Protein AF-A0A7W0Y5W3-F1 (afdb_monomer_lite)

Structure (mmCIF, N/CA/C/O backbone):
data_AF-A0A7W0Y5W3-F1
#
_entry.id   AF-A0A7W0Y5W3-F1
#
loop_
_atom_site.group_PDB
_atom_site.id
_atom_site.type_symbol
_atom_site.label_atom_id
_atom_site.label_alt_id
_atom_site.label_comp_id
_atom_site.label_asym_id
_atom_site.label_entity_id
_atom_site.label_seq_id
_atom_site.pdbx_PDB_ins_code
_atom_site.Cartn_x
_atom_site.Cartn_y
_atom_site.Cartn_z
_atom_site.occupancy
_atom_site.B_iso_or_equiv
_atom_site.auth_seq_id
_atom_site.auth_comp_id
_atom_site.auth_asym_id
_atom_site.auth_atom_id
_atom_site.pdbx_PDB_model_num
ATOM 1 N N . MET A 1 1 ? 8.713 2.329 4.024 1.00 77.81 1 MET A N 1
ATOM 2 C CA . MET A 1 1 ? 7.418 2.022 4.672 1.00 77.81 1 MET A CA 1
ATOM 3 C C . MET A 1 1 ? 6.862 3.329 5.188 1.00 77.81 1 MET A C 1
ATOM 5 O O . MET A 1 1 ? 7.632 4.090 5.761 1.00 77.81 1 MET A O 1
ATOM 9 N N . PHE A 1 2 ? 5.582 3.593 4.948 1.00 88.69 2 PHE A N 1
ATOM 10 C CA . PHE A 1 2 ? 4.946 4.871 5.263 1.00 88.69 2 PHE A CA 1
ATOM 11 C C . PHE A 1 2 ? 3.740 4.613 6.172 1.00 88.69 2 PHE A C 1
ATOM 13 O O . PHE A 1 2 ? 2.812 3.925 5.733 1.00 88.69 2 PHE A O 1
ATOM 20 N N . PRO A 1 3 ? 3.762 5.077 7.434 1.00 90.31 3 PRO A N 1
ATOM 21 C CA . PRO A 1 3 ? 2.625 4.931 8.327 1.00 90.31 3 PRO A CA 1
ATOM 22 C C . PRO A 1 3 ? 1.532 5.941 7.974 1.00 90.31 3 PRO A C 1
ATOM 24 O O . PRO A 1 3 ? 1.813 7.110 7.714 1.00 90.31 3 PRO A O 1
ATOM 27 N N . VAL A 1 4 ? 0.281 5.487 7.996 1.00 89.50 4 VAL A N 1
ATOM 28 C CA . VAL A 1 4 ? -0.910 6.320 7.811 1.00 89.50 4 VAL A CA 1
ATOM 29 C C . VAL A 1 4 ? -1.880 6.013 8.945 1.00 89.50 4 VAL A C 1
ATOM 31 O O . VAL A 1 4 ? -2.260 4.862 9.148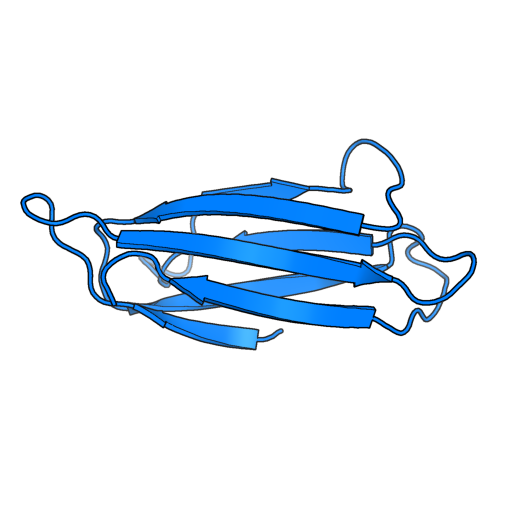 1.00 89.50 4 VAL A O 1
ATOM 34 N N . TRP A 1 5 ? -2.277 7.033 9.701 1.00 89.44 5 TRP A N 1
ATOM 35 C CA . TRP A 1 5 ? -3.255 6.883 10.777 1.00 89.44 5 TRP A CA 1
ATOM 36 C C . TRP A 1 5 ? -4.653 7.179 10.255 1.00 89.44 5 TRP A C 1
ATOM 38 O O . TRP A 1 5 ? -4.926 8.291 9.812 1.00 89.44 5 TRP A O 1
ATOM 48 N N . LEU A 1 6 ? -5.525 6.174 10.315 1.00 86.56 6 LEU A N 1
ATOM 49 C CA . LEU A 1 6 ? -6.915 6.263 9.878 1.00 86.56 6 LEU A CA 1
ATOM 50 C C . LEU A 1 6 ? -7.834 5.758 10.986 1.00 86.56 6 LEU A C 1
ATOM 52 O O . LEU A 1 6 ? -7.461 4.875 11.759 1.00 86.56 6 LEU A O 1
ATOM 56 N N . ALA A 1 7 ? -9.041 6.310 11.045 1.00 85.50 7 ALA A N 1
ATOM 57 C CA . ALA A 1 7 ? -10.073 5.907 11.990 1.00 85.50 7 ALA A CA 1
ATOM 58 C C . ALA A 1 7 ? -11.431 5.858 11.283 1.00 85.50 7 ALA A C 1
ATOM 60 O O . ALA A 1 7 ? -12.158 6.847 11.248 1.00 85.50 7 ALA A O 1
ATOM 61 N N . GLY A 1 8 ? -11.739 4.709 10.679 1.00 83.88 8 GLY A N 1
ATOM 62 C CA . GLY A 1 8 ? -13.073 4.418 10.159 1.00 83.88 8 GLY A CA 1
ATOM 63 C C . GLY A 1 8 ? -14.000 3.864 11.240 1.00 83.88 8 GLY A C 1
ATOM 64 O O . GLY A 1 8 ? -13.589 3.610 12.372 1.00 83.88 8 GLY A O 1
ATOM 65 N N . THR A 1 9 ? -15.267 3.677 10.876 1.00 85.88 9 THR A N 1
ATOM 66 C CA . THR A 1 9 ? -16.229 2.876 11.648 1.00 85.88 9 THR A CA 1
ATOM 67 C C . THR A 1 9 ? -17.118 2.096 10.685 1.00 85.88 9 THR A C 1
ATOM 69 O O . THR A 1 9 ? -17.217 2.465 9.517 1.00 85.88 9 THR A O 1
ATOM 72 N N . ASP A 1 10 ? -17.832 1.073 11.155 1.00 87.06 10 ASP A N 1
ATOM 73 C CA . ASP A 1 10 ? -18.790 0.340 10.309 1.00 87.06 10 ASP A CA 1
ATOM 74 C C . ASP A 1 10 ? -19.914 1.237 9.756 1.00 87.06 10 ASP A C 1
ATOM 76 O O . ASP A 1 10 ? -20.450 0.974 8.680 1.00 87.06 10 ASP A O 1
ATOM 80 N N . ALA A 1 11 ? -20.252 2.324 10.460 1.00 87.69 11 ALA A N 1
ATOM 81 C CA . ALA A 1 11 ? -21.228 3.312 10.000 1.00 87.69 11 ALA A CA 1
ATOM 82 C C . ALA A 1 11 ? -20.639 4.312 8.986 1.00 87.69 11 ALA A C 1
ATOM 84 O O . ALA A 1 11 ? -21.376 4.886 8.184 1.00 87.69 11 ALA A O 1
ATOM 85 N N . THR A 1 12 ? -19.323 4.529 9.024 1.00 86.69 12 THR A N 1
ATOM 86 C CA . THR A 1 12 ? -18.586 5.486 8.186 1.00 86.69 12 THR A CA 1
ATOM 87 C C . THR A 1 12 ? -17.232 4.891 7.767 1.00 86.69 12 THR A C 1
ATOM 89 O O . THR A 1 12 ? -16.194 5.248 8.338 1.00 86.69 12 THR A O 1
ATOM 92 N N . PRO A 1 13 ? -17.214 3.945 6.809 1.00 88.62 13 PRO A N 1
ATOM 93 C CA . PRO A 1 13 ? -15.972 3.375 6.299 1.00 88.62 13 PRO A CA 1
ATOM 94 C C . PRO A 1 13 ? -15.164 4.438 5.555 1.00 88.62 13 PRO A C 1
ATOM 96 O O . PRO A 1 13 ? -15.724 5.228 4.793 1.00 88.62 13 PRO A O 1
ATOM 99 N N . LEU A 1 14 ? -13.844 4.414 5.723 1.00 90.62 14 LEU A N 1
ATOM 100 C CA . LEU A 1 14 ? -12.937 5.303 5.000 1.00 90.62 14 LEU A CA 1
ATOM 101 C C . LEU A 1 14 ? -12.423 4.627 3.736 1.00 90.62 14 LEU A C 1
ATOM 103 O O . LEU A 1 14 ? -12.202 3.415 3.716 1.00 90.62 14 LEU A O 1
ATOM 107 N N . ALA A 1 15 ? -12.215 5.421 2.689 1.00 91.75 15 ALA A N 1
ATOM 108 C CA . ALA A 1 15 ? -11.589 4.991 1.448 1.00 91.75 15 ALA A CA 1
ATOM 109 C C . ALA A 1 15 ? -10.202 5.635 1.332 1.00 91.75 15 ALA A C 1
ATOM 111 O O . ALA A 1 15 ? -10.086 6.855 1.230 1.00 91.75 15 ALA A O 1
ATOM 112 N N . LEU A 1 16 ? -9.155 4.807 1.359 1.00 92.12 16 LEU A N 1
ATOM 113 C CA . LEU A 1 16 ? -7.773 5.229 1.160 1.00 92.12 16 LEU A CA 1
ATOM 114 C C . LEU A 1 16 ? -7.329 4.870 -0.257 1.00 92.12 16 LEU A C 1
ATOM 116 O O . LEU A 1 16 ? -7.301 3.694 -0.630 1.00 92.12 16 LEU A O 1
ATOM 120 N N . HIS A 1 17 ? -6.923 5.889 -1.002 1.00 94.62 17 HIS A N 1
ATOM 121 C CA . HIS A 1 17 ? -6.191 5.763 -2.250 1.00 94.62 17 HIS A CA 1
ATOM 122 C C . HIS A 1 17 ? -4.692 5.820 -1.973 1.00 94.62 17 HIS A C 1
ATOM 124 O O . HIS A 1 17 ? -4.206 6.732 -1.301 1.00 94.62 17 HIS A O 1
ATOM 130 N N . VAL A 1 18 ? -3.951 4.862 -2.517 1.00 95.19 18 VAL A N 1
ATOM 131 C CA . VAL A 1 18 ? -2.491 4.816 -2.478 1.00 95.19 18 VAL A CA 1
ATOM 132 C C . VAL A 1 18 ? -1.988 4.757 -3.907 1.00 95.19 18 VAL A C 1
ATOM 134 O O . VAL A 1 18 ? -2.174 3.752 -4.593 1.00 95.19 18 VAL A O 1
ATOM 137 N N . VAL A 1 19 ? -1.310 5.817 -4.329 1.00 95.75 19 VAL A N 1
ATOM 138 C CA . VAL A 1 19 ? -0.662 5.895 -5.634 1.00 95.75 19 VAL A CA 1
ATOM 139 C C . VAL A 1 19 ? 0.840 5.800 -5.425 1.00 95.75 19 VAL A C 1
ATOM 141 O O . VAL A 1 19 ? 1.416 6.599 -4.686 1.00 95.75 19 VAL A O 1
ATOM 144 N N . ALA A 1 20 ? 1.482 4.828 -6.065 1.00 95.44 20 ALA A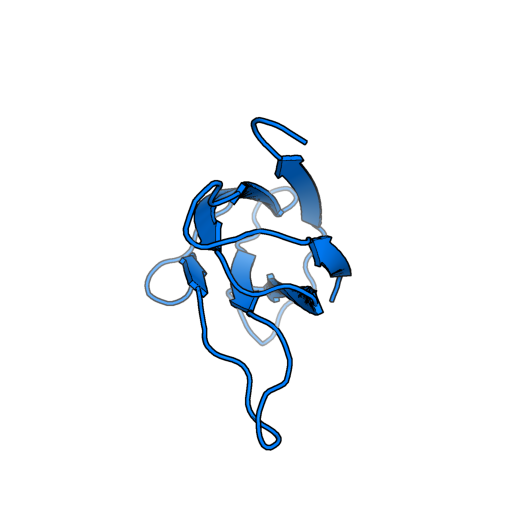 N 1
ATOM 145 C CA . ALA A 1 20 ? 2.933 4.750 -6.126 1.00 95.44 20 ALA A CA 1
ATOM 146 C C . ALA A 1 20 ? 3.399 4.704 -7.575 1.00 95.44 20 ALA A C 1
ATOM 148 O O . ALA A 1 20 ? 2.902 3.900 -8.367 1.00 95.44 20 ALA A O 1
ATOM 149 N N . THR A 1 21 ? 4.395 5.523 -7.884 1.00 96.19 21 THR A N 1
ATOM 150 C CA . THR A 1 21 ? 4.991 5.617 -9.214 1.00 96.19 21 THR A CA 1
ATOM 151 C C . THR A 1 21 ? 6.496 5.457 -9.078 1.00 96.19 21 THR A C 1
ATOM 153 O O . THR A 1 21 ? 7.125 6.177 -8.303 1.00 96.19 21 THR A O 1
ATOM 156 N N . ALA A 1 22 ? 7.054 4.487 -9.792 1.00 93.81 22 ALA A N 1
ATOM 157 C CA . ALA A 1 22 ? 8.487 4.298 -9.935 1.00 93.81 22 ALA A CA 1
ATOM 158 C C . ALA A 1 22 ? 9.085 5.410 -10.806 1.00 93.81 22 ALA A C 1
ATOM 160 O O . ALA A 1 22 ? 8.427 5.907 -11.724 1.00 93.81 22 ALA A O 1
ATOM 161 N N . ASP A 1 23 ? 10.344 5.756 -10.553 1.00 88.25 23 ASP A N 1
ATOM 162 C CA . ASP A 1 23 ? 11.113 6.584 -11.479 1.00 88.25 23 ASP A CA 1
ATOM 163 C C . ASP A 1 23 ? 11.433 5.808 -12.777 1.00 88.25 23 ASP A C 1
ATOM 165 O O . ASP A 1 23 ? 11.175 4.606 -12.894 1.00 88.25 23 ASP A O 1
ATOM 169 N N . VAL A 1 24 ? 11.947 6.521 -13.785 1.00 83.56 24 VAL A N 1
ATOM 170 C CA . VAL A 1 24 ? 12.118 6.053 -15.174 1.00 83.56 24 VAL A CA 1
ATOM 171 C C . VAL A 1 24 ? 12.724 4.641 -15.257 1.00 83.56 24 VAL A C 1
ATOM 173 O O . VAL A 1 24 ? 13.678 4.314 -14.553 1.00 83.56 24 VAL A O 1
ATOM 176 N N . ASP A 1 25 ? 12.149 3.813 -16.134 1.00 84.50 25 ASP A N 1
ATOM 177 C CA . ASP A 1 25 ? 12.565 2.434 -16.437 1.00 84.50 25 ASP A CA 1
ATOM 178 C C . ASP A 1 25 ? 12.557 1.447 -15.254 1.00 84.50 25 ASP A C 1
ATOM 180 O O . ASP A 1 25 ? 13.130 0.361 -15.348 1.00 84.50 25 ASP A O 1
ATOM 184 N N . SER A 1 26 ? 11.874 1.780 -14.155 1.00 90.62 26 SER A N 1
ATOM 185 C CA . SER A 1 26 ? 11.730 0.899 -12.992 1.00 90.62 26 SER A CA 1
ATOM 186 C C . SER A 1 26 ? 10.286 0.451 -12.766 1.00 90.62 26 SER A C 1
ATOM 188 O O . SER A 1 26 ? 9.327 1.048 -13.259 1.00 90.62 26 SER A O 1
ATOM 190 N N . ASN A 1 27 ? 10.118 -0.617 -11.987 1.00 93.81 27 ASN A N 1
ATOM 191 C CA . ASN A 1 27 ? 8.814 -1.139 -11.596 1.00 93.81 27 ASN A CA 1
ATOM 192 C C . ASN A 1 27 ? 8.720 -1.240 -10.076 1.00 93.81 27 ASN A C 1
ATOM 194 O O . ASN A 1 27 ? 9.696 -1.529 -9.387 1.00 93.81 27 ASN A O 1
ATOM 198 N N . VAL A 1 28 ? 7.519 -1.042 -9.543 1.00 94.25 28 VAL A N 1
ATOM 199 C CA . VAL A 1 28 ? 7.253 -1.107 -8.106 1.00 94.25 28 VAL A CA 1
ATOM 200 C C . VAL A 1 28 ? 6.219 -2.170 -7.781 1.00 94.25 28 VAL A C 1
ATOM 202 O O . VAL A 1 28 ? 5.394 -2.569 -8.603 1.00 94.25 28 VAL A O 1
ATOM 205 N N . ARG A 1 29 ? 6.249 -2.595 -6.525 1.00 94.69 29 ARG A N 1
ATOM 206 C CA . ARG A 1 29 ? 5.188 -3.338 -5.858 1.00 94.69 29 ARG A CA 1
ATOM 207 C C . ARG A 1 29 ? 4.762 -2.582 -4.615 1.00 94.69 29 ARG A C 1
ATOM 209 O O . ARG A 1 29 ? 5.593 -2.007 -3.909 1.00 94.69 29 ARG A O 1
ATOM 216 N N . VAL A 1 30 ? 3.466 -2.600 -4.353 1.00 95.81 30 VAL A N 1
ATOM 217 C CA . VAL A 1 30 ? 2.857 -1.884 -3.237 1.00 95.81 30 VAL A CA 1
ATOM 218 C C . VAL A 1 30 ? 1.926 -2.825 -2.506 1.00 95.81 30 VAL A C 1
ATOM 220 O O . VAL A 1 30 ? 1.141 -3.526 -3.139 1.00 95.81 30 VAL A O 1
ATOM 223 N N . ALA A 1 31 ? 1.983 -2.812 -1.182 1.00 96.56 31 ALA A N 1
ATOM 224 C CA . ALA A 1 31 ? 0.971 -3.403 -0.327 1.00 96.56 31 ALA A CA 1
ATOM 225 C C . ALA A 1 31 ? 0.493 -2.361 0.683 1.00 96.56 31 ALA A C 1
ATOM 227 O O . ALA A 1 31 ? 1.299 -1.672 1.310 1.00 96.56 31 ALA A O 1
ATOM 228 N N . LEU A 1 32 ? -0.820 -2.276 0.851 1.00 96.19 32 LEU A N 1
ATOM 229 C CA . LEU A 1 32 ? -1.456 -1.563 1.941 1.00 96.19 32 LEU A CA 1
ATOM 230 C C . LEU A 1 32 ? -1.855 -2.571 3.012 1.00 96.19 32 LEU A C 1
ATOM 232 O O . LEU A 1 32 ? -2.583 -3.532 2.750 1.00 96.19 32 LEU A O 1
ATOM 236 N N . LEU A 1 33 ? -1.367 -2.338 4.221 1.00 96.31 33 LEU A N 1
ATOM 237 C CA . LEU A 1 33 ? -1.587 -3.185 5.377 1.00 96.31 33 LEU A CA 1
ATOM 238 C C . LEU A 1 33 ? -2.485 -2.468 6.382 1.00 96.31 33 LEU A C 1
ATOM 240 O O . LEU A 1 33 ? -2.293 -1.281 6.651 1.00 96.31 33 LEU A O 1
ATOM 244 N N . GLY A 1 34 ? -3.421 -3.213 6.961 1.00 95.12 34 GLY A N 1
ATOM 245 C CA . GLY A 1 34 ? -4.248 -2.746 8.065 1.00 95.12 34 GLY A CA 1
ATOM 246 C C . GLY A 1 34 ? -3.473 -2.597 9.381 1.00 95.12 34 GLY A C 1
ATOM 247 O O . GLY A 1 34 ? -2.251 -2.831 9.432 1.00 95.12 34 GLY A O 1
ATOM 248 N N . PRO A 1 35 ? -4.183 -2.244 10.466 1.00 94.56 35 PRO A N 1
ATOM 249 C CA . PRO A 1 35 ? -3.627 -2.175 11.809 1.00 94.56 35 PRO A CA 1
ATOM 250 C C . PRO A 1 35 ? -3.010 -3.499 12.264 1.00 94.56 35 PRO A C 1
ATOM 252 O O . PRO A 1 35 ? -3.357 -4.578 11.778 1.00 94.56 35 PRO A O 1
ATOM 255 N N . LEU A 1 36 ? -2.062 -3.411 13.199 1.00 94.62 36 LEU A N 1
ATOM 256 C CA . LEU A 1 36 ? -1.482 -4.589 13.835 1.00 94.62 36 LEU A CA 1
ATOM 257 C C . LEU A 1 36 ? -2.496 -5.184 14.818 1.00 94.62 36 LEU A C 1
ATOM 259 O O . LEU A 1 36 ? -2.822 -4.556 15.822 1.00 94.62 36 LEU A O 1
ATOM 263 N N . VAL A 1 37 ? -2.946 -6.405 14.544 1.00 93.06 37 VAL A N 1
ATOM 264 C CA . VAL A 1 37 ? -3.860 -7.176 15.393 1.00 93.06 37 VAL A CA 1
ATOM 265 C C . VAL A 1 37 ? -3.232 -8.545 15.631 1.00 93.06 37 VAL A C 1
ATOM 267 O O . VAL A 1 37 ? -2.856 -9.234 14.683 1.00 93.06 37 VAL A O 1
ATOM 270 N N . ASP A 1 38 ? -3.040 -8.915 16.897 1.00 94.62 38 ASP A N 1
ATOM 271 C CA . ASP A 1 38 ? -2.440 -10.195 17.307 1.00 94.62 38 ASP A CA 1
ATOM 272 C C . ASP A 1 38 ? -1.103 -10.516 16.609 1.00 94.62 38 ASP A C 1
ATOM 274 O O . ASP A 1 38 ? -0.838 -11.637 16.165 1.00 94.62 38 ASP A O 1
ATOM 278 N N . GLY A 1 39 ? -0.248 -9.497 16.468 1.00 94.88 39 GLY A N 1
ATOM 279 C CA . GLY A 1 39 ? 1.069 -9.621 15.836 1.00 94.88 39 GLY A CA 1
ATOM 280 C C . GLY A 1 39 ? 1.033 -9.784 14.312 1.00 94.88 39 GLY A C 1
ATOM 281 O O . GLY A 1 39 ? 2.070 -10.045 13.703 1.00 94.88 39 GLY A O 1
ATOM 282 N N . LYS A 1 40 ? -0.133 -9.624 13.680 1.00 94.88 40 LYS A N 1
ATOM 283 C CA . LYS A 1 40 ? -0.322 -9.741 12.231 1.00 94.88 40 LYS A CA 1
ATOM 284 C C . LYS A 1 40 ? -0.969 -8.484 11.666 1.00 94.88 40 LYS A C 1
ATOM 286 O O . LYS A 1 40 ? -1.668 -7.753 12.358 1.00 94.88 40 LYS A O 1
ATOM 291 N N . ARG A 1 41 ? -0.735 -8.240 10.379 1.00 95.25 41 ARG A N 1
ATOM 292 C CA . ARG A 1 41 ? -1.424 -7.196 9.618 1.00 95.25 41 ARG A CA 1
ATOM 293 C C . ARG A 1 41 ? -2.116 -7.833 8.431 1.00 95.25 41 ARG A C 1
ATOM 295 O O . ARG A 1 41 ? -1.506 -8.620 7.708 1.00 95.25 41 ARG A O 1
ATOM 302 N N . MET A 1 42 ? -3.383 -7.497 8.247 1.00 95.25 42 MET A N 1
ATOM 303 C CA . MET A 1 42 ? -4.142 -7.915 7.077 1.00 95.25 42 MET A CA 1
ATOM 304 C C . MET A 1 42 ? -3.702 -7.097 5.862 1.00 95.25 42 MET A C 1
ATOM 306 O O . MET A 1 42 ? -3.473 -5.893 5.975 1.00 95.25 42 MET A O 1
ATOM 310 N N . VAL A 1 43 ? -3.576 -7.741 4.703 1.00 95.81 43 VAL A N 1
ATOM 311 C CA . VAL A 1 43 ? -3.353 -7.032 3.438 1.00 95.81 43 VAL A CA 1
ATOM 312 C C . VAL A 1 43 ? -4.702 -6.529 2.943 1.00 95.81 43 VAL A C 1
ATOM 314 O O . VAL A 1 43 ? -5.567 -7.332 2.608 1.00 95.81 43 VAL A O 1
ATOM 317 N N . LEU A 1 44 ? -4.876 -5.211 2.908 1.00 95.06 44 LEU A N 1
ATOM 318 C CA . LEU A 1 44 ? -6.108 -4.573 2.439 1.00 95.06 44 LEU A CA 1
ATOM 319 C C . LEU A 1 44 ? -6.110 -4.391 0.918 1.00 95.06 44 LEU A C 1
ATOM 321 O O . LEU A 1 44 ? -7.159 -4.392 0.283 1.00 95.06 44 LEU A O 1
ATOM 325 N N . GLY A 1 45 ? -4.924 -4.253 0.326 1.00 95.12 45 GLY A N 1
ATOM 326 C CA . GLY A 1 45 ? -4.741 -4.157 -1.116 1.00 95.12 45 GLY A CA 1
ATOM 327 C C . GLY A 1 45 ? -3.279 -4.341 -1.493 1.00 95.12 45 GLY A C 1
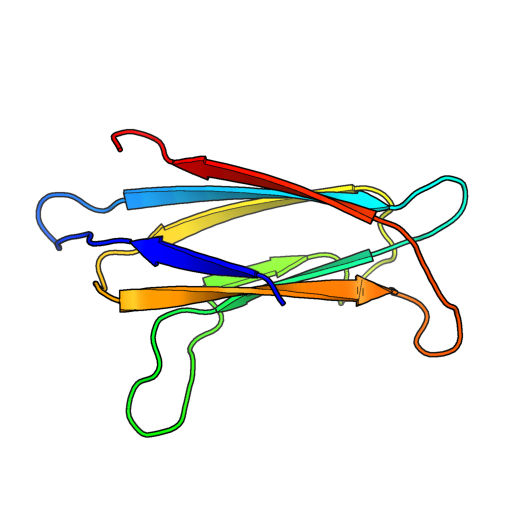ATOM 328 O O . GLY A 1 45 ? -2.384 -4.024 -0.709 1.00 95.12 45 GLY A O 1
ATOM 329 N N . ALA A 1 46 ? -3.025 -4.866 -2.689 1.00 96.44 46 ALA A N 1
ATOM 330 C CA . ALA A 1 46 ? -1.674 -5.016 -3.206 1.00 96.44 46 ALA A CA 1
ATOM 331 C C . ALA A 1 46 ? -1.637 -4.919 -4.734 1.00 96.44 46 ALA A C 1
ATOM 333 O O . ALA A 1 46 ? -2.572 -5.324 -5.423 1.00 96.44 46 ALA A O 1
ATOM 334 N N . GLY A 1 47 ? -0.528 -4.411 -5.261 1.00 95.75 47 GLY A N 1
ATOM 335 C CA . GLY A 1 47 ? -0.269 -4.264 -6.688 1.00 95.75 47 GLY A CA 1
ATOM 336 C C . GLY A 1 47 ? 1.200 -4.516 -7.007 1.00 95.75 47 GLY A C 1
ATOM 337 O O . GLY A 1 47 ? 2.060 -4.408 -6.136 1.00 95.75 47 GLY A O 1
ATOM 338 N N . GLY A 1 48 ? 1.493 -4.882 -8.256 1.00 93.44 48 GLY A N 1
ATOM 339 C CA . GLY A 1 48 ? 2.869 -5.115 -8.708 1.00 93.44 48 GLY A CA 1
ATOM 340 C C . GLY A 1 48 ? 3.519 -6.393 -8.174 1.00 93.44 48 GLY A C 1
ATOM 341 O O . GLY A 1 48 ? 4.724 -6.530 -8.253 1.00 93.44 48 GLY A O 1
ATOM 342 N N . TYR A 1 49 ? 2.770 -7.345 -7.611 1.00 92.00 49 TYR A N 1
ATOM 343 C CA . TYR A 1 49 ? 3.349 -8.632 -7.185 1.00 92.00 49 TYR A CA 1
ATOM 344 C C . TYR A 1 49 ? 3.293 -9.708 -8.276 1.00 92.00 49 TYR A C 1
ATOM 346 O O . TYR A 1 49 ? 4.169 -10.563 -8.335 1.00 92.00 49 TYR A O 1
ATOM 354 N N . SER A 1 50 ? 2.273 -9.676 -9.138 1.00 91.56 50 SER A N 1
ATOM 355 C CA . SER A 1 50 ? 2.069 -10.664 -10.208 1.00 91.56 50 SER A CA 1
ATOM 356 C C . SER A 1 50 ? 2.585 -10.215 -11.576 1.00 91.56 50 SER A C 1
ATOM 358 O O . SER A 1 50 ? 2.818 -11.050 -12.444 1.00 91.56 50 SER A O 1
ATOM 360 N N . ALA A 1 51 ? 2.745 -8.908 -11.779 1.00 92.44 51 ALA A N 1
ATOM 361 C CA . ALA A 1 51 ? 3.222 -8.320 -13.022 1.00 92.44 51 ALA A CA 1
ATOM 362 C C . ALA A 1 51 ? 3.929 -6.995 -12.732 1.00 92.44 51 ALA A C 1
ATOM 364 O O . ALA A 1 51 ? 3.478 -6.237 -11.870 1.00 92.44 51 ALA A O 1
ATOM 365 N N . ALA A 1 52 ? 4.999 -6.727 -13.476 1.00 92.69 52 ALA A N 1
ATOM 366 C CA . ALA A 1 52 ? 5.770 -5.497 -13.388 1.00 92.69 52 ALA A CA 1
ATOM 367 C C . ALA A 1 52 ? 4.904 -4.280 -13.751 1.00 92.69 52 ALA A C 1
ATOM 369 O O . ALA A 1 52 ? 4.151 -4.313 -14.730 1.00 92.69 52 ALA A O 1
ATOM 370 N N . ARG A 1 53 ? 4.969 -3.227 -12.930 1.00 94.12 53 ARG A N 1
ATOM 371 C CA . ARG A 1 53 ? 4.235 -1.974 -13.139 1.00 94.12 53 ARG A CA 1
ATOM 372 C C . ARG A 1 53 ? 5.067 -0.779 -12.691 1.00 94.12 53 ARG A C 1
ATOM 374 O O . ARG A 1 53 ? 5.495 -0.732 -11.541 1.00 94.12 53 ARG A O 1
ATOM 381 N N . ALA A 1 54 ? 5.191 0.220 -13.560 1.00 94.19 54 ALA A N 1
ATOM 382 C CA . ALA A 1 54 ? 5.791 1.508 -13.216 1.00 94.19 54 ALA A CA 1
ATOM 383 C C . ALA A 1 54 ? 4.870 2.372 -12.335 1.00 94.19 54 ALA A C 1
ATOM 385 O O . ALA A 1 54 ? 5.352 3.212 -11.588 1.00 94.19 54 ALA A O 1
ATOM 386 N N . ALA A 1 55 ? 3.550 2.161 -12.388 1.00 95.06 55 ALA A N 1
ATOM 387 C CA . ALA A 1 55 ? 2.582 2.880 -11.564 1.00 95.06 55 ALA A C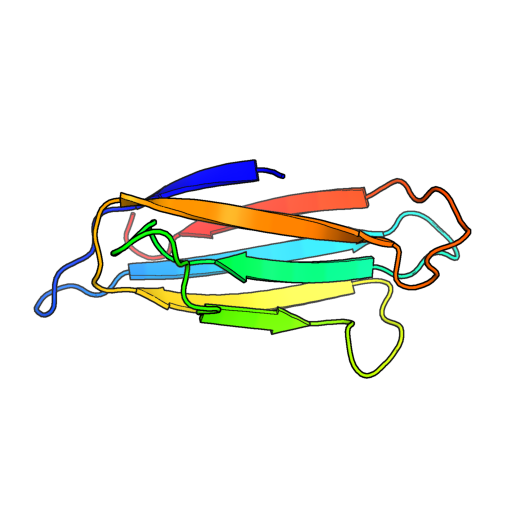A 1
ATOM 388 C C . ALA A 1 55 ? 1.510 1.938 -11.005 1.00 95.06 55 ALA A C 1
ATOM 390 O O . ALA A 1 55 ? 1.013 1.040 -11.696 1.00 95.06 5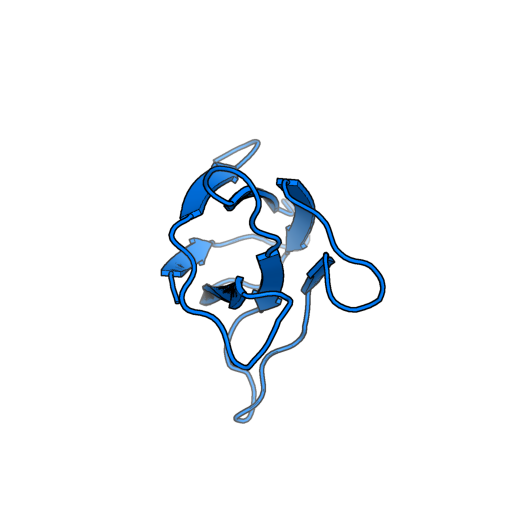5 ALA A O 1
ATOM 391 N N . ILE A 1 56 ? 1.149 2.151 -9.743 1.00 96.62 56 ILE A N 1
ATOM 392 C CA . ILE A 1 56 ? 0.121 1.408 -9.021 1.00 96.62 56 ILE A CA 1
ATOM 393 C C . ILE A 1 56 ? -0.817 2.410 -8.357 1.00 96.62 56 ILE A C 1
ATOM 395 O O . ILE A 1 56 ? -0.363 3.281 -7.625 1.00 96.62 56 ILE A O 1
ATOM 399 N N . ASP A 1 57 ? -2.116 2.225 -8.574 1.00 96.25 57 ASP A N 1
ATOM 400 C CA . ASP A 1 57 ? -3.197 2.891 -7.851 1.00 96.25 57 ASP A CA 1
ATOM 401 C C . ASP A 1 57 ? -3.988 1.813 -7.098 1.00 96.25 57 ASP A C 1
ATOM 403 O O . ASP A 1 57 ? -4.510 0.872 -7.708 1.00 96.25 57 ASP A O 1
ATOM 407 N N . LEU A 1 58 ? -3.986 1.889 -5.767 1.00 95.25 58 LEU A N 1
ATOM 408 C CA . LEU A 1 58 ? -4.741 1.006 -4.886 1.00 95.25 58 LEU A CA 1
ATOM 409 C C . LEU A 1 58 ? -5.832 1.803 -4.192 1.00 95.25 58 LEU A C 1
ATOM 411 O O . LEU A 1 58 ? -5.547 2.790 -3.523 1.00 95.25 58 LEU A O 1
ATOM 415 N N . LEU A 1 59 ? -7.052 1.283 -4.245 1.00 93.88 59 LEU A N 1
ATOM 416 C CA . LEU A 1 59 ? -8.151 1.723 -3.403 1.00 93.88 59 LEU A CA 1
ATOM 417 C C . LEU A 1 59 ? -8.451 0.636 -2.377 1.00 93.88 59 LEU A C 1
ATOM 419 O O . LEU A 1 59 ? -8.766 -0.496 -2.750 1.00 93.88 59 LEU A O 1
ATOM 423 N N . ALA A 1 60 ? -8.400 0.984 -1.097 1.00 92.75 60 ALA A N 1
ATOM 424 C CA . ALA A 1 60 ? -8.882 0.123 -0.028 1.00 92.75 60 ALA A CA 1
ATOM 425 C C . ALA A 1 60 ? -9.911 0.844 0.828 1.00 92.75 60 ALA A C 1
ATOM 427 O O . ALA A 1 60 ? -9.819 2.048 1.069 1.00 92.75 60 ALA A O 1
ATOM 428 N N . ARG A 1 61 ? -10.882 0.075 1.313 1.00 91.25 61 ARG A N 1
ATOM 429 C CA . ARG A 1 61 ? -11.845 0.532 2.308 1.00 91.25 61 ARG A CA 1
ATOM 430 C C . ARG A 1 61 ? -11.500 -0.099 3.645 1.00 91.25 61 ARG A C 1
ATOM 432 O O . ARG A 1 61 ? -11.200 -1.288 3.683 1.00 91.25 61 ARG A O 1
ATOM 439 N N . THR A 1 62 ? -11.533 0.693 4.707 1.00 90.12 62 THR A N 1
ATOM 440 C CA . THR A 1 62 ? -11.228 0.238 6.067 1.00 90.12 62 THR A CA 1
ATOM 441 C C . THR A 1 62 ? -12.247 0.805 7.047 1.00 90.12 62 THR A C 1
ATOM 443 O O . THR A 1 62 ? -12.651 1.971 6.943 1.00 90.12 62 THR A O 1
ATOM 446 N N . THR A 1 63 ? -12.691 -0.034 7.978 1.00 90.94 63 THR A N 1
ATOM 447 C CA . THR A 1 63 ? -13.466 0.386 9.155 1.00 90.94 63 THR A CA 1
ATOM 448 C C . THR A 1 63 ? -12.626 0.284 10.421 1.00 90.94 63 THR A C 1
ATOM 450 O O . THR A 1 63 ? -12.993 0.852 11.446 1.00 90.94 63 THR A O 1
ATOM 453 N N . GLU A 1 64 ? -11.473 -0.383 10.358 1.00 91.06 64 GLU A N 1
ATOM 454 C CA . GLU A 1 64 ? -10.576 -0.555 11.482 1.00 91.06 64 GLU A CA 1
ATOM 455 C C . GLU A 1 64 ? -9.778 0.724 11.745 1.00 91.06 64 GLU A C 1
ATOM 457 O O . GLU A 1 64 ? -9.034 1.214 10.897 1.00 91.06 64 GLU A O 1
ATOM 462 N N . ALA A 1 65 ? -9.893 1.262 12.957 1.00 90.00 65 ALA A N 1
ATOM 463 C CA . ALA A 1 65 ? -9.051 2.365 13.391 1.00 90.00 65 ALA A CA 1
ATOM 464 C C . ALA A 1 65 ? -7.640 1.881 13.757 1.00 90.00 65 ALA A C 1
ATOM 466 O O . ALA A 1 65 ? -7.467 0.844 14.400 1.00 90.00 65 ALA A O 1
ATOM 467 N N . GLY A 1 66 ? -6.623 2.662 13.392 1.00 91.69 66 GLY A N 1
ATOM 468 C CA . GLY A 1 66 ? -5.240 2.427 13.795 1.00 91.69 66 GLY A CA 1
ATOM 469 C C . GLY A 1 66 ? -4.206 2.804 12.739 1.00 91.69 66 GLY A C 1
ATOM 470 O O . GLY A 1 66 ? -4.503 3.401 11.700 1.00 91.69 66 GLY A O 1
ATOM 471 N N . GLU A 1 67 ? -2.958 2.434 13.020 1.00 94.00 67 GLU A N 1
ATOM 472 C CA . GLU A 1 67 ? -1.842 2.628 12.100 1.00 94.00 67 GLU A CA 1
ATOM 473 C C . GLU A 1 67 ? -1.910 1.626 10.946 1.00 94.00 67 GLU A C 1
ATOM 475 O O . GLU A 1 67 ? -1.676 0.431 11.125 1.00 94.00 67 GLU A O 1
ATOM 480 N N . HIS A 1 68 ? -2.143 2.135 9.748 1.00 94.12 68 HIS A N 1
ATOM 481 C CA . HIS A 1 68 ? -2.011 1.409 8.497 1.00 94.12 68 HIS A CA 1
ATOM 482 C C . HIS A 1 68 ? -0.607 1.618 7.931 1.00 94.12 68 HIS A C 1
ATOM 484 O O . HIS A 1 68 ? 0.025 2.647 8.172 1.00 94.12 68 HIS A O 1
ATOM 490 N N . LEU A 1 69 ? -0.108 0.651 7.162 1.00 95.88 69 LEU A N 1
ATOM 491 C CA . LEU A 1 69 ? 1.220 0.746 6.557 1.00 95.88 69 LEU A CA 1
ATOM 492 C C . LEU A 1 69 ? 1.138 0.618 5.046 1.00 95.88 69 LEU A C 1
ATOM 494 O O . LEU A 1 69 ? 0.639 -0.378 4.527 1.00 95.88 69 LEU A O 1
ATOM 498 N N . VAL A 1 70 ? 1.729 1.582 4.349 1.00 96.00 70 VAL A N 1
ATOM 499 C CA . VAL A 1 70 ? 2.049 1.448 2.931 1.00 96.00 70 VAL A CA 1
ATOM 500 C C . VAL A 1 70 ? 3.473 0.914 2.804 1.00 96.00 70 VAL A C 1
ATOM 502 O O . VAL A 1 70 ? 4.453 1.537 3.238 1.00 96.00 70 VAL A O 1
ATOM 505 N N . VAL A 1 71 ? 3.597 -0.266 2.207 1.00 95.06 71 VAL A N 1
ATOM 506 C CA . VAL A 1 71 ? 4.873 -0.908 1.893 1.00 95.06 71 VAL A CA 1
ATOM 507 C C . VAL A 1 71 ? 5.093 -0.794 0.396 1.00 95.06 71 VAL A C 1
ATOM 509 O O . VAL A 1 71 ? 4.323 -1.347 -0.379 1.00 95.06 71 VAL A O 1
ATOM 512 N N . VAL A 1 72 ? 6.149 -0.086 0.005 1.00 93.44 72 VAL A N 1
ATOM 513 C CA . VAL A 1 72 ? 6.584 0.049 -1.389 1.00 93.44 72 VAL A CA 1
ATOM 514 C C . VAL A 1 72 ? 7.964 -0.575 -1.514 1.00 93.44 72 VAL A C 1
ATOM 516 O O . VAL A 1 72 ? 8.800 -0.414 -0.621 1.00 93.44 72 VAL A O 1
ATOM 519 N N . GLY A 1 73 ? 8.196 -1.290 -2.604 1.00 91.62 73 GLY A N 1
ATOM 520 C CA . GLY A 1 73 ? 9.524 -1.758 -2.976 1.00 91.62 73 GLY A CA 1
ATOM 521 C C . GLY A 1 73 ? 9.652 -1.925 -4.482 1.00 91.62 73 GLY A C 1
ATOM 522 O O . GLY A 1 73 ? 8.649 -1.888 -5.193 1.00 91.62 73 GLY A O 1
ATOM 523 N N . SER A 1 74 ? 10.879 -2.149 -4.947 1.00 91.88 74 SER A N 1
ATOM 524 C CA . SER A 1 74 ? 11.131 -2.548 -6.333 1.00 91.88 74 SER A CA 1
ATOM 525 C C . SER A 1 74 ? 10.417 -3.866 -6.655 1.00 91.88 74 SER A C 1
ATOM 527 O O . SER A 1 74 ? 10.280 -4.742 -5.784 1.00 91.88 74 SER A O 1
ATOM 529 N N . PHE A 1 75 ? 9.944 -3.997 -7.894 1.00 89.19 75 PHE A N 1
ATOM 530 C CA . PHE A 1 75 ? 9.490 -5.271 -8.444 1.00 89.19 75 PHE A CA 1
ATOM 531 C C . PHE A 1 75 ? 10.665 -6.252 -8.524 1.00 89.19 75 PHE A C 1
ATOM 533 O O . PHE A 1 75 ? 10.587 -7.374 -8.013 1.00 89.19 75 PHE A O 1
ATOM 540 N N . GLU A 1 76 ? 11.776 -5.810 -9.112 1.00 86.69 76 GLU A N 1
ATOM 541 C CA . GLU A 1 76 ? 13.012 -6.566 -9.211 1.00 86.69 76 GLU A CA 1
ATOM 542 C C . GLU A 1 76 ? 13.789 -6.494 -7.886 1.00 86.69 76 GLU A C 1
ATOM 544 O O . GLU A 1 76 ? 14.377 -5.483 -7.515 1.00 86.69 76 GLU A O 1
ATOM 549 N N . LEU A 1 77 ? 13.838 -7.613 -7.158 1.00 77.50 77 LEU A N 1
ATOM 550 C CA . LEU A 1 77 ? 14.457 -7.696 -5.824 1.00 77.50 77 LEU A CA 1
ATOM 551 C C . LEU A 1 77 ? 15.940 -7.291 -5.760 1.00 77.50 77 LEU A C 1
ATOM 553 O O . LEU A 1 77 ? 16.445 -7.031 -4.672 1.00 77.50 77 LEU A O 1
ATOM 557 N N . ALA A 1 78 ? 16.636 -7.304 -6.896 1.00 81.44 78 ALA A N 1
ATOM 558 C CA . ALA A 1 78 ? 18.067 -7.037 -6.986 1.00 81.44 78 ALA A CA 1
ATOM 559 C C . ALA A 1 78 ? 18.400 -5.584 -7.362 1.00 81.44 78 ALA A C 1
ATOM 561 O O . ALA A 1 78 ? 19.578 -5.231 -7.362 1.00 81.44 78 ALA A O 1
ATOM 562 N N . THR A 1 79 ? 17.408 -4.757 -7.705 1.00 77.56 79 THR A N 1
ATOM 563 C CA . THR A 1 79 ? 17.633 -3.378 -8.149 1.00 77.56 79 THR A CA 1
ATOM 564 C C . THR A 1 79 ? 17.159 -2.378 -7.106 1.00 77.56 79 THR A C 1
ATOM 566 O O . THR A 1 79 ? 16.110 -2.531 -6.474 1.00 77.56 79 THR A O 1
ATOM 569 N N . GLU A 1 80 ? 17.954 -1.326 -6.927 1.00 79.50 80 GLU A N 1
ATOM 570 C CA . GLU A 1 80 ? 17.498 -0.130 -6.236 1.00 79.50 80 GLU A CA 1
ATOM 571 C C . GLU A 1 80 ? 16.535 0.634 -7.151 1.00 79.50 80 GLU A C 1
ATOM 573 O O . GLU A 1 80 ? 16.695 0.664 -8.372 1.00 79.50 80 GLU A O 1
ATOM 578 N N . THR A 1 81 ? 15.491 1.213 -6.570 1.00 83.88 81 THR A N 1
ATOM 579 C CA . THR A 1 81 ? 14.469 1.957 -7.305 1.00 83.88 81 THR A CA 1
ATOM 580 C C . THR A 1 81 ? 13.995 3.112 -6.446 1.00 83.88 81 THR A C 1
ATOM 582 O O . THR A 1 81 ? 13.599 2.918 -5.295 1.00 83.88 81 THR A O 1
ATOM 585 N N . SER A 1 82 ? 14.013 4.303 -7.030 1.00 89.81 82 SER A N 1
ATOM 586 C CA . SER A 1 82 ? 13.363 5.486 -6.479 1.00 89.81 82 SER A CA 1
ATOM 587 C C . SER A 1 82 ? 11.890 5.497 -6.878 1.00 89.81 82 SER A C 1
ATOM 589 O O . SER A 1 82 ? 11.509 5.004 -7.942 1.00 89.81 82 SER A O 1
ATOM 591 N N . PHE A 1 83 ? 11.044 6.027 -6.003 1.00 92.44 83 PHE A N 1
ATOM 592 C CA . PHE A 1 83 ? 9.610 6.091 -6.235 1.00 92.44 83 PHE A CA 1
ATOM 593 C C . PHE A 1 83 ? 8.996 7.280 -5.503 1.00 92.44 83 PHE A C 1
ATOM 595 O O . PHE A 1 83 ? 9.466 7.703 -4.445 1.00 92.44 83 PHE A O 1
ATOM 602 N N . THR A 1 84 ? 7.885 7.766 -6.041 1.00 94.19 84 THR A N 1
ATOM 603 C CA . THR A 1 84 ? 6.997 8.708 -5.364 1.00 94.19 84 THR A CA 1
ATOM 604 C C . THR A 1 84 ? 5.786 7.952 -4.837 1.00 94.19 84 THR A C 1
ATOM 606 O O . THR A 1 84 ? 5.231 7.100 -5.531 1.00 94.19 84 THR A O 1
ATOM 609 N N . VAL A 1 85 ? 5.368 8.267 -3.612 1.00 93.31 85 VAL A N 1
ATOM 610 C CA . VAL A 1 85 ? 4.133 7.752 -3.015 1.00 93.31 85 VAL A CA 1
ATOM 611 C C . VAL A 1 85 ? 3.233 8.915 -2.621 1.00 93.31 85 VAL A C 1
ATOM 613 O O . VAL A 1 85 ? 3.688 9.884 -2.015 1.00 93.31 85 VAL A O 1
ATOM 616 N N . ALA A 1 86 ? 1.956 8.810 -2.963 1.00 94.06 86 ALA A N 1
ATOM 617 C CA . ALA A 1 86 ? 0.916 9.739 -2.560 1.00 94.06 86 ALA A CA 1
ATOM 618 C C . ALA A 1 86 ? -0.263 8.961 -1.976 1.00 94.06 86 ALA A C 1
ATOM 620 O O . ALA A 1 86 ? -0.616 7.879 -2.450 1.00 94.06 86 ALA A O 1
ATOM 621 N N . THR A 1 87 ? -0.869 9.521 -0.935 1.00 92.69 87 THR A N 1
ATOM 622 C CA . THR A 1 87 ? -2.037 8.943 -0.274 1.00 92.69 87 THR A CA 1
ATOM 623 C C . THR A 1 87 ? -3.154 9.968 -0.222 1.00 92.69 87 THR A C 1
ATOM 625 O O . THR A 1 87 ? -2.924 11.092 0.227 1.00 92.69 87 THR A O 1
ATOM 628 N N . TYR A 1 88 ? -4.352 9.569 -0.635 1.00 91.50 88 TYR A N 1
ATOM 629 C CA . TYR A 1 88 ? -5.550 10.406 -0.612 1.00 91.50 88 TYR A CA 1
ATOM 630 C C . TYR A 1 88 ? -6.646 9.685 0.154 1.00 91.50 88 TYR A C 1
ATOM 632 O O . TYR A 1 88 ? -6.754 8.462 0.088 1.00 91.50 88 TYR A O 1
ATOM 640 N N . CYS A 1 89 ? -7.437 10.438 0.899 1.00 87.00 89 CYS A N 1
ATOM 641 C CA . CYS A 1 89 ? -8.460 9.898 1.772 1.00 87.00 89 CYS A CA 1
ATOM 642 C C . CYS A 1 89 ? -9.771 10.602 1.433 1.00 87.00 89 CYS A C 1
ATOM 644 O O . CYS A 1 89 ? -9.869 11.820 1.579 1.00 87.00 89 CYS A O 1
ATOM 646 N N . ASP A 1 90 ? -10.744 9.850 0.926 1.00 79.50 90 ASP A N 1
ATOM 647 C CA . ASP A 1 90 ? -12.049 10.403 0.569 1.00 79.50 90 ASP A CA 1
ATOM 648 C C . ASP A 1 90 ? -12.936 10.464 1.816 1.00 79.50 90 ASP A C 1
ATOM 650 O O . ASP A 1 90 ? -13.240 9.434 2.423 1.00 79.50 90 ASP A O 1
ATOM 654 N N . GLY A 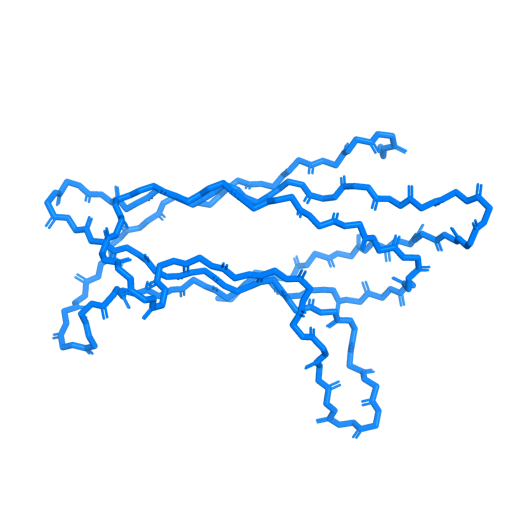1 91 ? -13.384 11.669 2.178 1.00 66.62 91 GLY A N 1
ATOM 655 C CA . GLY A 1 91 ? -14.226 11.882 3.363 1.00 66.62 91 GLY A CA 1
ATOM 656 C C . GLY A 1 91 ? -13.446 11.987 4.676 1.00 66.62 91 GLY A C 1
ATOM 657 O O . GLY A 1 91 ? -14.011 11.744 5.742 1.00 66.62 91 GLY A O 1
ATOM 658 N N . CYS A 1 92 ? -12.170 12.351 4.571 1.00 63.72 92 CYS A N 1
ATOM 659 C CA . CYS A 1 92 ? -11.236 12.662 5.644 1.00 63.72 92 CYS A CA 1
ATOM 660 C C . CYS A 1 92 ? -10.863 14.155 5.512 1.00 63.72 92 CYS A C 1
ATOM 662 O O . CYS A 1 92 ? -10.546 14.760 6.550 1.00 63.72 92 CYS A O 1
#

pLDDT: mean 90.83, std 6.04, range [63.72, 96.62]

Sequence (92 aa):
MFPVWLAGTDATPLALHVVATADVDSNVRVALLGPLVDGKRMVLGAGGYSAARAAIDLLARTTEAGEHLVVVGSFELATETSFTVATYCDGC

Foldseek 3Di:
DDKDFDAAAPVGKKKKKKKKAWPPPFFKKKWKWDAQDPNDTDTQDIDLQVHTDRMDIDIGIDNDGDIMDIDMDTSPPVDHIDMDMDMDMPPD

Radius of gyration: 13.53 Å; chains: 1; bounding box: 39×23×34 Å

Secondary structure (DSSP, 8-state):
-EEEEE--BTTB-EEEEEEEEE-TT--EEEEEEEEEETTEEEEEEEESSSS--SEEEEEEEE---EEEEEEEEESSTTS---EEEEEEEET-